Protein AF-A0ABD2Q3K2-F1 (afdb_monomer_lite)

pLDDT: mean 76.82, std 16.56, range [36.03, 94.5]

Radius of gyration: 14.34 Å; chains: 1; bounding box: 34×32×42 Å

Structure (mmCIF, N/CA/C/O backbone):
data_AF-A0ABD2Q3K2-F1
#
_entry.id   AF-A0ABD2Q3K2-F1
#
loop_
_atom_site.group_PDB
_atom_site.id
_atom_site.type_symbol
_atom_site.label_atom_id
_atom_site.label_alt_id
_atom_site.label_comp_id
_atom_site.label_asym_id
_atom_site.label_entity_id
_atom_site.label_seq_id
_atom_site.pdbx_PDB_ins_code
_atom_site.Cartn_x
_atom_site.Cartn_y
_atom_site.Cartn_z
_atom_site.occupancy
_atom_site.B_iso_or_equiv
_atom_site.auth_seq_id
_atom_site.auth_comp_id
_atom_site.auth_asym_id
_atom_site.auth_atom_id
_atom_site.pdbx_PDB_model_num
ATOM 1 N N . MET A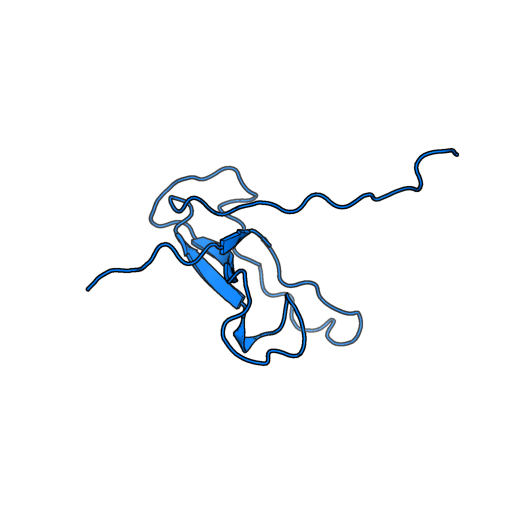 1 1 ? -21.922 2.650 12.903 1.00 39.97 1 MET A N 1
ATOM 2 C CA . MET A 1 1 ? -21.059 3.310 11.901 1.00 39.97 1 MET A CA 1
ATOM 3 C C . MET A 1 1 ? -20.270 2.223 11.187 1.00 39.97 1 MET A C 1
ATOM 5 O O . MET A 1 1 ? -19.283 1.737 11.720 1.00 39.97 1 MET A O 1
ATOM 9 N N . PHE A 1 2 ? -20.783 1.731 10.061 1.00 36.03 2 PHE A N 1
ATOM 10 C CA . PHE A 1 2 ? -20.104 0.699 9.286 1.00 36.03 2 PHE A CA 1
ATOM 11 C C . PHE A 1 2 ? -18.965 1.371 8.514 1.00 36.03 2 PHE A C 1
ATOM 13 O O . PHE A 1 2 ? -19.226 2.062 7.533 1.00 36.03 2 PHE A O 1
ATOM 20 N N . GLU A 1 3 ? -17.707 1.176 8.930 1.00 46.81 3 GLU A N 1
ATOM 21 C CA . GLU A 1 3 ? -16.617 1.179 7.950 1.00 46.81 3 GLU A CA 1
ATOM 22 C C . GLU A 1 3 ? -16.941 0.028 6.990 1.00 46.81 3 GLU A C 1
ATOM 24 O O . GLU A 1 3 ? -16.551 -1.123 7.212 1.00 46.81 3 GLU A O 1
ATOM 29 N N . LEU A 1 4 ? -17.720 0.311 5.942 1.00 48.50 4 LEU A N 1
ATOM 30 C CA . LEU A 1 4 ? -17.726 -0.526 4.753 1.00 48.50 4 LEU A CA 1
ATOM 31 C C . LEU A 1 4 ? -16.258 -0.797 4.441 1.00 48.50 4 LEU A C 1
ATOM 33 O O . LEU A 1 4 ? -15.427 0.110 4.498 1.00 48.50 4 LEU A O 1
ATOM 37 N N . ARG A 1 5 ? -15.926 -2.074 4.241 1.00 61.34 5 ARG A N 1
ATOM 38 C CA . ARG A 1 5 ? -14.577 -2.555 3.943 1.00 61.34 5 ARG A CA 1
ATOM 39 C C . ARG A 1 5 ? -14.168 -2.018 2.573 1.00 61.34 5 ARG A C 1
ATOM 41 O O . ARG A 1 5 ? -14.089 -2.796 1.628 1.00 61.34 5 ARG A O 1
ATOM 48 N N . THR A 1 6 ? -13.982 -0.705 2.446 1.00 69.50 6 THR A N 1
ATOM 49 C CA . THR A 1 6 ? -13.538 -0.077 1.214 1.00 69.50 6 THR A CA 1
ATOM 50 C C . THR A 1 6 ? -12.256 -0.799 0.846 1.00 69.50 6 THR A C 1
ATOM 52 O O . THR A 1 6 ? -11.323 -0.809 1.663 1.00 69.50 6 THR A O 1
ATOM 55 N N . PRO A 1 7 ? -12.235 -1.507 -0.293 1.00 85.06 7 PRO A N 1
ATOM 56 C CA . PRO A 1 7 ? -11.067 -2.271 -0.657 1.00 85.06 7 PRO A CA 1
ATOM 57 C C . PRO A 1 7 ? -9.905 -1.291 -0.741 1.00 85.06 7 PRO A C 1
ATOM 59 O O . PRO A 1 7 ? -10.023 -0.205 -1.301 1.00 85.06 7 PRO A O 1
ATOM 62 N N . CYS A 1 8 ? -8.804 -1.642 -0.097 1.00 89.75 8 CYS A N 1
ATOM 63 C CA . CYS A 1 8 ? -7.617 -0.811 -0.067 1.00 89.75 8 CYS A CA 1
ATOM 64 C C . CYS A 1 8 ? -6.470 -1.538 -0.747 1.00 89.75 8 CYS A C 1
ATOM 66 O O . CYS A 1 8 ? -6.445 -2.772 -0.793 1.00 89.75 8 CYS A O 1
ATOM 68 N N . ILE A 1 9 ? -5.518 -0.769 -1.260 1.00 91.75 9 ILE A N 1
ATOM 69 C CA . ILE A 1 9 ? -4.273 -1.276 -1.824 1.00 91.75 9 ILE A CA 1
ATOM 70 C C . ILE A 1 9 ? -3.120 -0.670 -1.037 1.00 91.75 9 ILE A C 1
ATOM 72 O O . ILE A 1 9 ? -3.043 0.545 -0.874 1.00 91.75 9 ILE A O 1
ATOM 76 N N . TRP A 1 10 ? -2.230 -1.519 -0.544 1.00 92.25 10 TRP A N 1
ATOM 77 C CA . TRP A 1 10 ? -0.985 -1.110 0.084 1.00 92.25 10 TRP A CA 1
ATOM 78 C C . TRP A 1 10 ? -0.024 -0.539 -0.969 1.00 92.25 10 TRP A C 1
ATOM 80 O O . TRP A 1 10 ? 0.261 -1.205 -1.960 1.00 92.25 10 TRP A O 1
ATOM 90 N N . ILE A 1 11 ? 0.487 0.678 -0.746 1.00 87.69 11 ILE A N 1
ATOM 91 C CA . ILE A 1 11 ? 1.459 1.336 -1.646 1.00 87.69 11 ILE A CA 1
ATOM 92 C C . ILE A 1 11 ? 2.812 1.577 -0.964 1.00 87.69 11 ILE A C 1
ATOM 94 O O . ILE A 1 11 ? 3.835 1.712 -1.629 1.00 87.69 11 ILE A O 1
ATOM 98 N N . GLY A 1 12 ? 2.834 1.611 0.373 1.00 78.75 12 GLY A N 1
ATOM 99 C CA . GLY A 1 12 ? 4.034 1.783 1.192 1.00 78.75 12 GLY A CA 1
ATOM 100 C C . GLY A 1 12 ? 4.593 3.205 1.158 1.00 78.75 12 GLY A C 1
ATOM 101 O O . GLY A 1 12 ? 4.594 3.895 2.172 1.00 78.75 12 GLY A O 1
ATOM 102 N N . THR A 1 13 ? 5.042 3.659 -0.007 1.00 72.06 13 THR A N 1
ATOM 103 C CA . THR A 1 13 ? 5.452 5.045 -0.254 1.00 72.06 13 THR A CA 1
ATOM 104 C C . THR A 1 13 ? 4.706 5.565 -1.470 1.00 72.06 13 THR A C 1
ATOM 106 O O . THR A 1 13 ? 4.516 4.841 -2.444 1.00 72.06 13 THR A O 1
ATOM 109 N N . LYS A 1 14 ? 4.280 6.829 -1.416 1.00 67.00 14 LYS A N 1
ATOM 110 C CA . LYS A 1 14 ? 3.713 7.500 -2.584 1.00 67.00 14 LYS A CA 1
ATOM 111 C C . LYS A 1 14 ? 4.766 7.505 -3.704 1.00 67.00 14 LYS A C 1
ATOM 113 O O . LYS A 1 14 ? 5.887 7.933 -3.433 1.00 67.00 14 LYS A O 1
ATOM 118 N N . PRO A 1 15 ? 4.448 7.049 -4.929 1.00 62.41 15 PRO A N 1
ATOM 119 C CA . PRO A 1 15 ? 5.376 7.161 -6.045 1.00 62.41 15 PRO A CA 1
ATOM 120 C C . PRO A 1 15 ? 5.768 8.629 -6.226 1.00 62.41 15 PRO A C 1
ATOM 122 O O . PRO A 1 15 ? 4.901 9.482 -6.419 1.00 62.41 15 PRO A O 1
ATOM 125 N N . VAL A 1 16 ? 7.061 8.931 -6.118 1.00 60.22 16 VAL A N 1
ATOM 126 C CA . VAL A 1 16 ? 7.583 10.265 -6.416 1.00 60.22 16 VAL A CA 1
ATOM 127 C C . VAL A 1 16 ? 7.855 10.283 -7.911 1.00 60.22 16 VAL A C 1
ATOM 129 O O . VAL A 1 16 ? 8.831 9.703 -8.382 1.00 60.22 16 VAL A O 1
ATOM 132 N N . LEU A 1 17 ? 6.952 10.895 -8.676 1.00 55.09 17 LEU A N 1
ATOM 133 C CA . LEU A 1 17 ? 7.289 11.304 -10.035 1.00 55.09 17 LEU A CA 1
ATOM 134 C C . LEU A 1 17 ? 8.393 12.362 -9.914 1.00 55.09 17 LEU A C 1
ATOM 136 O O . LEU A 1 17 ? 8.303 13.241 -9.061 1.00 55.09 17 LEU A O 1
ATOM 140 N N . LEU A 1 18 ? 9.434 12.224 -10.734 1.00 48.75 18 LEU A N 1
ATOM 141 C CA . LEU A 1 18 ? 10.758 12.876 -10.710 1.00 48.75 18 LEU A CA 1
ATOM 142 C C . LEU A 1 18 ? 10.823 14.414 -10.523 1.00 48.75 18 LEU A C 1
ATOM 144 O O . LEU A 1 18 ? 11.916 14.968 -10.564 1.00 48.75 18 LEU A O 1
ATOM 148 N N . GLN A 1 19 ? 9.712 15.122 -10.323 1.00 45.59 19 GLN A N 1
ATOM 149 C CA . GLN A 1 19 ? 9.667 16.583 -10.216 1.00 45.59 19 GLN A CA 1
ATOM 150 C C . GLN A 1 19 ? 9.724 17.136 -8.781 1.00 45.59 19 GLN A C 1
ATOM 152 O O . GLN A 1 19 ? 10.074 18.299 -8.628 1.00 45.59 19 GLN A O 1
ATOM 157 N N . ASP A 1 20 ? 9.489 16.333 -7.736 1.00 43.41 20 ASP A N 1
ATOM 158 C CA . ASP A 1 20 ? 9.519 16.806 -6.336 1.00 43.41 20 ASP A CA 1
ATOM 159 C C . ASP A 1 20 ? 10.541 16.043 -5.477 1.00 43.41 20 ASP A C 1
ATOM 161 O O . ASP A 1 20 ? 10.223 15.371 -4.494 1.00 43.41 20 ASP A O 1
ATOM 165 N N . VAL A 1 21 ? 11.820 16.169 -5.837 1.00 44.62 21 VAL A N 1
ATOM 166 C CA . VAL A 1 21 ? 12.963 15.557 -5.123 1.00 44.62 21 VAL A CA 1
ATOM 167 C C . VAL A 1 21 ? 13.149 16.121 -3.696 1.00 44.62 21 VAL A C 1
ATOM 169 O O . VAL A 1 21 ? 13.942 15.598 -2.919 1.00 44.62 21 VAL A O 1
ATOM 172 N N . ASN A 1 22 ? 12.377 17.139 -3.296 1.00 42.44 22 ASN A N 1
ATOM 173 C CA . ASN A 1 22 ? 12.466 17.763 -1.970 1.00 42.44 22 ASN A CA 1
ATOM 174 C C . ASN A 1 22 ? 11.501 17.204 -0.914 1.00 42.44 22 ASN A C 1
ATOM 176 O O . ASN A 1 22 ? 11.588 17.599 0.247 1.00 42.44 22 ASN A O 1
ATOM 180 N N . HIS A 1 23 ? 10.615 16.268 -1.259 1.00 45.72 23 HIS A N 1
ATOM 181 C CA . HIS A 1 23 ? 9.722 15.641 -0.283 1.00 45.72 23 HIS A CA 1
ATOM 182 C C . HIS A 1 23 ? 10.093 14.174 -0.064 1.00 45.72 23 HIS A C 1
ATOM 184 O O . HIS A 1 23 ? 9.355 13.257 -0.429 1.00 45.72 23 HIS A O 1
ATOM 190 N N . TYR A 1 24 ? 11.228 13.944 0.605 1.00 45.38 24 TYR A N 1
ATOM 191 C CA . TYR A 1 24 ? 11.461 12.682 1.305 1.00 45.38 24 TYR A CA 1
ATOM 192 C C . TYR A 1 24 ? 10.459 12.593 2.463 1.00 45.38 24 TYR A C 1
ATOM 194 O O . TYR A 1 24 ? 10.761 12.909 3.610 1.00 45.38 24 TYR A O 1
ATOM 202 N N . MET A 1 25 ? 9.219 12.211 2.167 1.00 50.84 25 MET A N 1
ATOM 203 C CA . MET A 1 25 ? 8.321 11.728 3.202 1.00 50.84 25 MET A CA 1
ATOM 204 C C . MET A 1 25 ? 8.784 10.310 3.533 1.00 50.84 25 MET A C 1
ATOM 206 O O . MET A 1 25 ? 8.684 9.447 2.653 1.00 50.84 25 MET A O 1
ATOM 210 N N . PRO A 1 26 ? 9.284 10.026 4.752 1.00 52.78 26 PRO A N 1
ATOM 211 C CA . PRO A 1 26 ? 9.476 8.655 5.190 1.00 52.78 26 PRO A CA 1
ATOM 212 C C . PRO A 1 26 ? 8.095 7.997 5.180 1.00 52.78 26 PRO A C 1
ATOM 214 O O . PRO A 1 26 ? 7.295 8.156 6.102 1.00 52.78 26 PRO A O 1
ATOM 217 N N . GLY A 1 27 ? 7.768 7.340 4.066 1.00 56.12 27 GLY A N 1
ATOM 218 C CA . GLY A 1 27 ? 6.522 6.612 3.917 1.00 56.12 27 GLY A CA 1
ATOM 219 C C . GLY A 1 27 ? 6.453 5.613 5.056 1.00 56.12 27 GLY A C 1
ATOM 220 O O . GLY A 1 27 ? 7.390 4.838 5.264 1.00 56.12 27 GLY A O 1
ATOM 221 N N . THR A 1 28 ? 5.380 5.654 5.838 1.00 71.88 28 THR A N 1
ATOM 222 C CA . THR A 1 28 ? 5.171 4.621 6.839 1.00 71.88 28 THR A CA 1
ATOM 223 C C . THR A 1 28 ? 4.827 3.351 6.062 1.00 71.88 28 THR A C 1
ATOM 225 O O . THR A 1 28 ? 3.840 3.291 5.333 1.00 71.88 28 THR A O 1
ATOM 228 N N . LYS A 1 29 ? 5.732 2.367 6.100 1.00 86.44 29 LYS A N 1
ATOM 229 C CA . LYS A 1 29 ? 5.608 1.076 5.403 1.00 86.44 29 LYS A CA 1
ATOM 230 C C . LYS A 1 29 ? 5.400 -0.063 6.392 1.00 86.44 29 LYS A C 1
ATOM 232 O O . LYS A 1 29 ? 6.017 -1.097 6.207 1.00 86.44 29 LYS A O 1
ATOM 237 N N . CYS A 1 30 ? 4.672 0.110 7.495 1.00 89.69 30 CYS A N 1
ATOM 238 C CA . CYS A 1 30 ? 4.527 -0.972 8.484 1.00 89.69 30 CYS A CA 1
ATOM 239 C C . CYS A 1 30 ? 5.869 -1.606 8.901 1.00 89.69 30 CYS A C 1
ATOM 241 O O . CYS A 1 30 ? 6.034 -2.823 8.841 1.00 8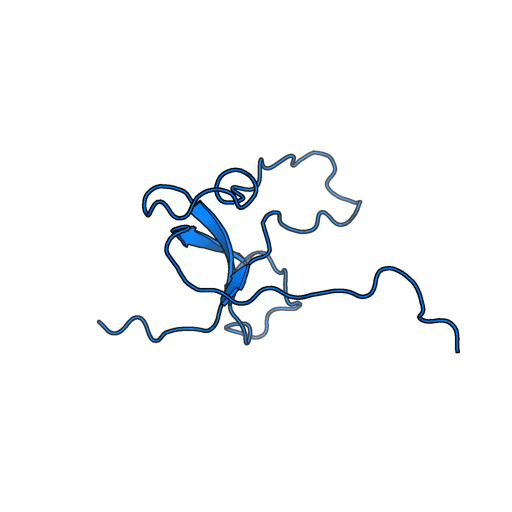9.69 30 CYS A O 1
ATOM 243 N N . ARG A 1 31 ? 6.866 -0.765 9.221 1.00 88.62 31 ARG A N 1
ATOM 244 C CA . ARG A 1 31 ? 8.267 -1.176 9.448 1.00 88.62 31 ARG A CA 1
ATOM 245 C C . ARG A 1 31 ? 8.833 -2.027 8.298 1.00 88.62 31 ARG A C 1
ATOM 247 O O . ARG A 1 31 ? 9.302 -3.135 8.512 1.00 88.62 31 ARG A O 1
ATOM 254 N N . ASN A 1 32 ? 8.765 -1.510 7.070 1.00 88.12 32 ASN A N 1
ATOM 255 C CA . ASN A 1 32 ? 9.165 -2.214 5.841 1.00 88.12 32 ASN A CA 1
ATOM 256 C C . ASN A 1 32 ? 8.412 -3.531 5.584 1.00 88.12 32 ASN A C 1
ATOM 258 O O . ASN A 1 32 ? 8.994 -4.476 5.072 1.00 88.12 32 ASN A O 1
ATOM 262 N N . TRP A 1 33 ? 7.113 -3.559 5.879 1.00 90.31 33 TRP A N 1
ATOM 263 C CA . TRP A 1 33 ? 6.197 -4.692 5.718 1.00 90.31 33 TRP A CA 1
ATOM 264 C C . TRP A 1 33 ? 6.404 -5.823 6.731 1.00 90.31 33 TRP A C 1
ATOM 266 O O . TRP A 1 33 ? 5.918 -6.927 6.516 1.00 90.31 33 TRP A O 1
ATOM 276 N N . HIS A 1 34 ? 7.098 -5.551 7.841 1.00 92.44 34 HIS A N 1
ATOM 277 C CA . HIS A 1 34 ? 7.368 -6.541 8.889 1.00 92.44 34 HIS A CA 1
ATOM 278 C C . HIS A 1 34 ? 6.389 -6.469 10.068 1.00 92.44 34 HIS A C 1
ATOM 280 O O . HIS A 1 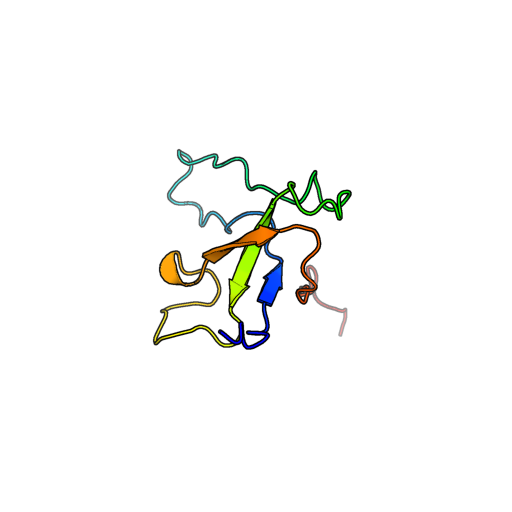34 ? 6.362 -7.384 10.886 1.00 92.44 34 HIS A O 1
ATOM 286 N N . SER A 1 35 ? 5.612 -5.393 10.193 1.00 90.50 35 SER A N 1
ATOM 287 C CA . SER A 1 35 ? 4.689 -5.209 11.311 1.00 90.50 35 SER A CA 1
ATOM 288 C C . SER A 1 35 ? 3.235 -5.416 10.909 1.00 90.50 35 SER A C 1
ATOM 290 O O . SER A 1 35 ? 2.785 -4.916 9.879 1.00 90.50 35 SER A O 1
ATOM 292 N N . THR A 1 36 ? 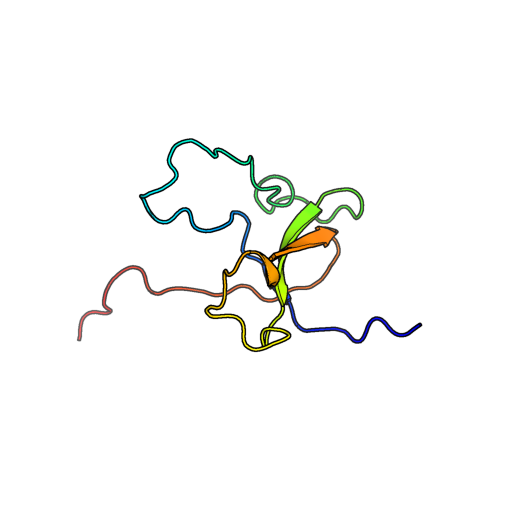2.489 -6.093 11.778 1.00 93.88 36 THR A N 1
ATOM 293 C CA . THR A 1 36 ? 1.020 -6.173 11.759 1.00 93.88 36 THR A CA 1
ATOM 294 C C . THR A 1 36 ? 0.395 -5.467 12.963 1.00 93.88 36 THR A C 1
ATOM 296 O O . THR A 1 36 ? -0.802 -5.609 13.214 1.00 93.88 36 THR A O 1
ATOM 299 N N . GLU A 1 37 ? 1.197 -4.724 13.726 1.00 94.50 37 GLU A N 1
ATOM 300 C CA . GLU A 1 37 ? 0.765 -4.054 14.947 1.00 94.50 37 GLU A CA 1
ATOM 301 C C . GLU A 1 37 ? -0.253 -2.947 14.636 1.00 94.50 37 GLU A C 1
ATOM 303 O O . GLU A 1 37 ? -0.075 -2.185 13.681 1.00 94.50 37 GLU A O 1
ATOM 308 N N . PRO A 1 38 ? -1.332 -2.810 15.426 1.00 90.88 38 PRO A N 1
ATOM 309 C CA . PRO A 1 38 ? -2.405 -1.862 15.133 1.00 90.88 38 PRO A CA 1
ATOM 310 C C . PRO A 1 38 ? -1.992 -0.392 15.303 1.00 90.88 38 PRO A C 1
ATOM 312 O O . PRO A 1 38 ? -2.647 0.484 14.741 1.00 90.88 38 PRO A O 1
ATOM 315 N N . TYR A 1 39 ? -0.932 -0.116 16.068 1.00 90.06 39 TYR A N 1
ATOM 316 C CA . TYR A 1 39 ? -0.387 1.232 16.264 1.00 90.06 39 TYR A CA 1
ATOM 317 C C . TYR A 1 39 ? 0.625 1.633 15.184 1.00 90.06 39 TYR A C 1
ATOM 319 O O . TYR A 1 39 ? 0.869 2.824 14.982 1.00 90.06 39 TYR A O 1
ATOM 327 N N . ASP A 1 40 ? 1.194 0.664 14.464 1.00 90.44 40 ASP A N 1
ATOM 328 C CA . ASP A 1 40 ? 2.000 0.958 13.289 1.00 90.44 40 ASP A CA 1
ATOM 329 C C . ASP A 1 40 ? 1.074 1.314 12.117 1.00 90.44 40 ASP A C 1
ATOM 331 O O . ASP A 1 40 ? -0.047 0.810 11.988 1.00 90.44 40 ASP A O 1
ATOM 335 N N . THR A 1 41 ? 1.547 2.193 11.232 1.00 90.06 41 THR A N 1
ATOM 336 C CA . THR A 1 41 ? 0.774 2.613 10.057 1.00 90.06 41 THR A CA 1
ATOM 337 C C . THR A 1 41 ? 1.511 2.354 8.752 1.00 90.0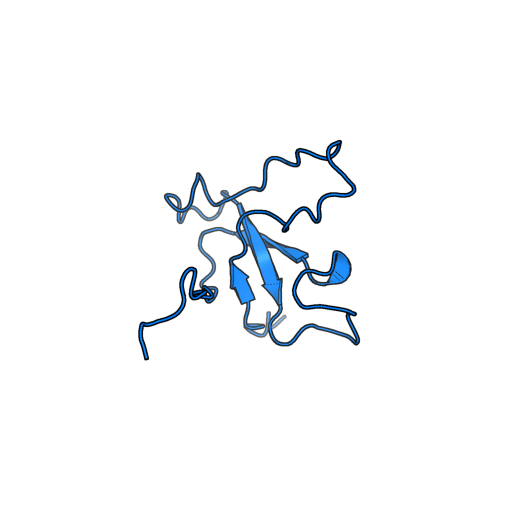6 41 THR A C 1
ATOM 339 O O . THR A 1 41 ? 2.744 2.332 8.683 1.00 90.06 41 THR A O 1
ATOM 342 N N . GLY A 1 42 ? 0.718 2.148 7.707 1.00 90.25 42 GLY A N 1
ATOM 343 C CA . GLY A 1 42 ? 1.141 1.984 6.326 1.00 90.25 42 GLY A CA 1
ATOM 344 C C . GLY A 1 42 ? 0.439 2.993 5.418 1.00 90.25 42 GLY A C 1
ATOM 345 O O . GLY A 1 42 ? -0.705 3.362 5.693 1.00 90.25 42 GLY A O 1
ATOM 346 N N . MET A 1 43 ? 1.062 3.399 4.312 1.00 89.81 43 MET A N 1
ATOM 347 C CA . MET A 1 43 ? 0.353 4.116 3.244 1.00 89.81 43 MET A CA 1
ATOM 348 C C . MET A 1 43 ? -0.432 3.153 2.350 1.00 89.81 43 MET A C 1
ATOM 350 O O . MET A 1 43 ? 0.126 2.201 1.791 1.00 89.81 43 MET A O 1
ATOM 354 N N . ALA A 1 44 ? -1.716 3.450 2.168 1.00 90.62 44 ALA A N 1
ATOM 355 C CA . ALA A 1 44 ? -2.635 2.744 1.287 1.00 90.62 44 ALA A CA 1
ATOM 356 C C . ALA A 1 44 ? -3.456 3.724 0.437 1.00 90.62 44 ALA A C 1
ATOM 358 O O . ALA A 1 44 ? -3.490 4.924 0.701 1.00 90.62 44 ALA A O 1
ATOM 359 N N . ILE A 1 45 ? -4.150 3.188 -0.559 1.00 89.25 45 ILE A N 1
ATOM 360 C CA . ILE A 1 45 ? -5.134 3.900 -1.382 1.00 89.25 45 ILE A CA 1
ATOM 361 C C . ILE A 1 45 ? -6.476 3.175 -1.359 1.00 89.25 45 ILE A C 1
ATOM 363 O O . ILE A 1 45 ? -6.506 1.970 -1.088 1.00 89.25 45 ILE A O 1
ATOM 367 N N . ASN A 1 46 ? -7.571 3.870 -1.666 1.00 88.25 46 ASN A N 1
ATOM 368 C CA . ASN A 1 46 ? -8.851 3.203 -1.906 1.00 88.25 46 ASN A CA 1
ATOM 369 C C . ASN A 1 46 ? -8.893 2.623 -3.327 1.00 88.25 46 ASN A C 1
ATOM 371 O O . ASN A 1 46 ? -8.341 3.194 -4.272 1.00 88.25 46 ASN A O 1
ATOM 375 N N . PHE A 1 47 ? -9.555 1.476 -3.466 1.00 84.12 47 PHE A N 1
ATOM 376 C CA . PHE A 1 47 ? -9.832 0.829 -4.738 1.00 84.12 47 PHE A CA 1
ATOM 377 C C . PHE A 1 47 ? -11.276 0.291 -4.766 1.00 84.12 47 PHE A C 1
ATOM 379 O O . PHE A 1 47 ? -11.609 -0.577 -3.959 1.00 84.12 47 PHE A O 1
ATOM 386 N N . PRO A 1 48 ? -12.135 0.743 -5.694 1.00 82.12 48 PRO A N 1
ATOM 387 C CA . PRO A 1 48 ? -11.876 1.807 -6.668 1.00 82.12 4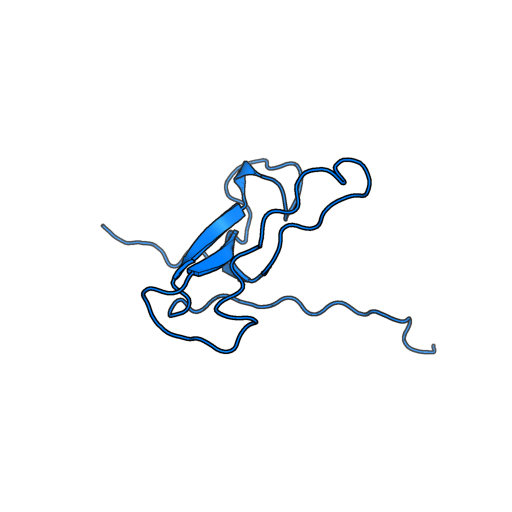8 PRO A CA 1
ATOM 388 C C . PRO A 1 48 ? -11.594 3.161 -5.980 1.00 82.12 48 PRO A C 1
ATOM 390 O O . PRO A 1 48 ? -11.926 3.313 -4.799 1.00 82.12 48 PRO A O 1
ATOM 393 N N . PRO A 1 49 ? -10.947 4.121 -6.670 1.00 79.38 49 PRO A N 1
ATOM 394 C CA . PRO A 1 49 ? -10.784 5.471 -6.145 1.00 79.38 49 PRO A CA 1
ATOM 395 C C . PRO A 1 49 ? -12.142 6.062 -5.763 1.00 79.38 49 PRO A C 1
ATOM 397 O O . PRO A 1 49 ? -13.144 5.835 -6.442 1.00 79.38 49 PRO A O 1
ATOM 400 N N . ILE A 1 50 ? -12.182 6.776 -4.642 1.00 69.38 50 ILE A N 1
ATOM 401 C CA . ILE A 1 50 ? -13.385 7.496 -4.229 1.00 69.38 50 ILE A CA 1
ATOM 402 C C . ILE A 1 50 ? -13.282 8.879 -4.876 1.00 69.38 50 ILE A C 1
ATOM 404 O O . ILE A 1 50 ? -12.361 9.614 -4.530 1.00 69.38 50 ILE A O 1
ATOM 408 N N . ASN A 1 51 ? -14.219 9.208 -5.774 1.00 65.50 51 ASN A N 1
ATOM 409 C CA . ASN A 1 51 ? -14.278 10.409 -6.636 1.00 65.50 51 ASN A CA 1
ATOM 410 C C . ASN A 1 51 ? -13.512 10.286 -7.968 1.00 65.50 51 ASN A C 1
ATOM 412 O O . ASN A 1 51 ? -12.778 9.324 -8.186 1.00 65.50 51 ASN A O 1
ATOM 416 N N . ASP A 1 52 ? -13.694 11.281 -8.847 1.00 66.62 52 ASP A N 1
ATOM 417 C CA . ASP A 1 52 ? -13.032 11.428 -10.157 1.00 66.62 52 ASP A CA 1
ATOM 418 C C . ASP A 1 52 ? -11.538 11.774 -10.019 1.00 66.62 52 ASP A C 1
ATOM 420 O O . ASP A 1 52 ? -11.024 12.736 -10.596 1.00 66.62 52 ASP A O 1
ATOM 424 N N . THR A 1 53 ? -10.816 11.018 -9.193 1.00 66.81 53 THR A N 1
ATOM 425 C CA . THR A 1 53 ? -9.396 11.252 -8.979 1.00 66.81 53 THR A CA 1
ATOM 426 C C . THR A 1 53 ? -8.635 10.956 -10.269 1.00 66.81 53 THR A C 1
ATOM 428 O O . THR A 1 53 ? -8.805 9.916 -10.902 1.00 66.81 53 THR A O 1
ATOM 431 N N . VAL A 1 54 ? -7.748 11.875 -10.656 1.00 69.19 54 VAL A N 1
ATOM 432 C CA . VAL A 1 54 ? -7.014 11.838 -11.939 1.00 69.19 54 VAL A CA 1
ATOM 433 C C . VAL A 1 54 ? -6.092 10.609 -12.061 1.00 69.19 54 VAL A C 1
ATOM 435 O O . VAL A 1 54 ? -5.627 10.268 -13.146 1.00 69.19 54 VAL A O 1
ATOM 438 N N . GLY A 1 55 ? -5.838 9.893 -10.961 1.00 75.56 55 GLY A N 1
ATOM 439 C CA . GLY A 1 55 ? -5.089 8.645 -10.991 1.00 75.56 55 GLY A CA 1
ATOM 440 C C . GLY A 1 55 ? -5.150 7.855 -9.690 1.00 75.56 55 GLY A C 1
ATOM 441 O O . GLY A 1 55 ? -5.581 8.342 -8.647 1.00 75.56 55 GLY A O 1
ATOM 442 N N . LEU A 1 56 ? -4.659 6.616 -9.757 1.00 79.44 56 LEU A N 1
ATOM 443 C CA . LEU A 1 56 ? -4.676 5.654 -8.652 1.00 79.44 56 LEU A CA 1
ATOM 444 C C . LEU A 1 56 ? -3.896 6.144 -7.413 1.00 79.44 56 LEU A C 1
ATOM 446 O O . LEU A 1 56 ? -4.300 5.874 -6.284 1.00 79.44 56 LEU A O 1
ATOM 450 N N . PHE A 1 57 ? -2.807 6.891 -7.627 1.00 79.50 57 PHE A N 1
ATOM 451 C CA . PHE A 1 57 ? -1.901 7.406 -6.587 1.00 79.50 57 PHE A CA 1
ATOM 452 C C . PHE A 1 57 ? -2.053 8.914 -6.328 1.00 79.50 57 PHE A C 1
ATOM 454 O O . PHE A 1 57 ? -1.116 9.563 -5.848 1.00 79.50 57 PHE A O 1
ATOM 461 N N . SER A 1 58 ? -3.200 9.495 -6.681 1.00 78.25 58 SER A N 1
ATOM 462 C CA . SER A 1 58 ? -3.483 10.899 -6.401 1.00 78.25 58 SER A CA 1
ATOM 463 C C . SER A 1 58 ? -3.460 11.175 -4.890 1.00 78.25 58 SER A C 1
ATOM 465 O O . SER A 1 58 ? -3.706 10.290 -4.065 1.00 78.25 58 SER A O 1
ATOM 467 N N . THR A 1 59 ? -3.107 12.403 -4.504 1.00 75.81 59 THR A N 1
ATOM 468 C CA . THR A 1 59 ? -2.939 12.771 -3.086 1.00 75.81 59 THR A CA 1
ATOM 469 C C . THR A 1 59 ? -4.222 12.553 -2.283 1.00 75.81 59 THR A C 1
ATOM 471 O O . THR A 1 59 ? -4.171 12.030 -1.173 1.00 75.81 59 THR A O 1
ATOM 474 N N . ASP A 1 60 ? -5.359 12.899 -2.875 1.00 78.44 60 ASP A N 1
ATOM 475 C CA . ASP A 1 60 ? -6.712 12.755 -2.339 1.00 78.44 60 ASP A CA 1
ATOM 476 C C . ASP A 1 60 ? -7.197 11.299 -2.247 1.00 78.44 60 ASP A C 1
ATOM 478 O O . ASP A 1 60 ? -8.143 11.027 -1.513 1.00 78.44 60 ASP A O 1
ATOM 482 N N . ASN A 1 61 ? -6.524 10.352 -2.910 1.00 83.69 61 ASN A N 1
ATOM 483 C CA . ASN A 1 61 ? -6.811 8.922 -2.789 1.00 83.69 61 ASN A CA 1
ATOM 484 C C . ASN A 1 61 ? -5.827 8.176 -1.865 1.00 83.69 61 ASN A C 1
ATOM 486 O O . ASN A 1 61 ? -5.931 6.958 -1.720 1.00 83.69 61 ASN A O 1
ATOM 490 N N . SER A 1 62 ? -4.870 8.868 -1.234 1.00 83.56 62 SER A N 1
ATOM 491 C CA . SER A 1 62 ? -3.817 8.260 -0.407 1.00 83.56 62 SER A CA 1
ATOM 492 C C . SER A 1 62 ? -4.012 8.513 1.090 1.00 83.56 62 SER A C 1
ATOM 494 O O . SER A 1 62 ? -4.198 9.645 1.528 1.00 83.56 62 SER A O 1
ATOM 496 N N . PHE A 1 63 ? -3.943 7.454 1.901 1.00 85.94 63 PHE A N 1
ATOM 497 C CA . PHE A 1 63 ? -4.270 7.503 3.328 1.00 85.94 63 PHE A CA 1
ATOM 498 C C . PHE A 1 63 ? -3.354 6.605 4.159 1.00 85.94 63 PHE A C 1
ATOM 500 O O . PHE A 1 63 ? -2.913 5.546 3.708 1.00 85.94 63 PHE A O 1
ATOM 507 N N . LYS A 1 64 ? -3.130 6.984 5.421 1.00 88.69 64 LYS A N 1
ATOM 508 C CA . LYS A 1 64 ? -2.524 6.092 6.415 1.00 88.69 64 LYS A CA 1
ATOM 509 C C . LYS A 1 64 ? -3.571 5.104 6.921 1.00 88.69 64 LYS A C 1
ATOM 511 O O . LYS A 1 64 ? -4.670 5.500 7.307 1.00 88.69 64 LYS A O 1
ATOM 516 N N . ARG A 1 65 ? -3.231 3.818 6.945 1.00 90.25 65 ARG A N 1
ATOM 517 C CA . ARG A 1 65 ? -4.054 2.750 7.524 1.00 90.25 65 ARG A CA 1
ATOM 518 C C . ARG A 1 65 ? -3.253 1.986 8.584 1.00 90.25 65 ARG A C 1
ATOM 520 O O . ARG A 1 65 ? -2.038 1.859 8.424 1.00 90.25 65 ARG A O 1
ATOM 527 N N . PRO A 1 66 ? -3.901 1.471 9.643 1.00 92.25 66 PRO A N 1
ATOM 528 C CA . PRO A 1 66 ? -3.256 0.568 10.594 1.00 92.25 66 PRO A CA 1
ATOM 529 C C . PRO A 1 66 ? -2.676 -0.655 9.886 1.00 92.25 66 PRO A C 1
ATOM 531 O O . PRO A 1 66 ? -3.327 -1.214 9.000 1.00 92.25 66 PRO A O 1
ATOM 534 N N . CYS A 1 67 ? -1.497 -1.110 10.300 1.00 92.12 67 CYS A N 1
ATOM 535 C CA . CYS A 1 67 ? -0.841 -2.275 9.698 1.00 92.12 67 CYS A CA 1
ATOM 536 C C . CYS A 1 67 ? -1.572 -3.597 9.961 1.00 92.12 67 CYS A C 1
ATOM 538 O O . CYS A 1 67 ? -1.375 -4.574 9.244 1.00 92.12 67 CYS A O 1
ATOM 540 N N . SER A 1 68 ? -2.488 -3.610 10.929 1.00 93.81 68 SER A N 1
ATOM 541 C CA . SER A 1 68 ? -3.424 -4.711 11.168 1.00 93.81 68 SER A CA 1
ATOM 542 C C . SER A 1 68 ? -4.556 -4.805 10.126 1.00 93.81 68 SER A C 1
ATOM 544 O O . SER A 1 68 ? -5.281 -5.803 10.084 1.00 93.81 68 SER A O 1
ATOM 546 N N . LYS A 1 69 ? -4.745 -3.791 9.263 1.00 92.25 69 LYS A N 1
ATOM 547 C CA . LYS A 1 69 ? -5.775 -3.796 8.210 1.00 92.25 69 LYS A CA 1
ATOM 548 C C . LYS A 1 69 ? -5.355 -4.711 7.056 1.00 92.25 69 LYS A C 1
ATOM 550 O O . LYS A 1 69 ? -4.240 -4.646 6.548 1.00 92.25 69 LYS A O 1
ATOM 555 N N . LYS A 1 70 ? -6.292 -5.523 6.564 1.00 91.75 70 LYS A N 1
ATOM 556 C CA . LYS A 1 70 ? -6.093 -6.318 5.345 1.00 91.75 70 LYS A CA 1
ATOM 557 C C . LYS A 1 70 ? -6.394 -5.467 4.107 1.00 91.75 70 LYS A C 1
ATOM 559 O O . LYS A 1 70 ? -7.560 -5.202 3.821 1.00 91.75 70 LYS A O 1
ATOM 564 N N . CYS A 1 71 ? -5.349 -5.076 3.383 1.00 91.81 71 CYS A N 1
ATOM 565 C CA . CYS A 1 71 ? -5.425 -4.462 2.055 1.00 91.81 71 CYS A CA 1
ATOM 566 C C . CYS A 1 71 ? -4.810 -5.396 1.005 1.00 91.81 71 CYS A C 1
ATOM 568 O O . CYS A 1 71 ? -4.034 -6.295 1.330 1.00 91.81 71 CYS A O 1
ATOM 570 N N . ARG A 1 72 ? -5.159 -5.192 -0.264 1.00 92.06 72 ARG A N 1
ATOM 571 C CA . ARG A 1 72 ? -4.553 -5.889 -1.403 1.00 92.06 72 ARG A CA 1
ATOM 572 C C . ARG A 1 72 ? -3.156 -5.327 -1.682 1.00 92.06 72 ARG A C 1
ATOM 574 O O . ARG A 1 72 ? -2.857 -4.192 -1.324 1.00 92.06 72 ARG A O 1
ATOM 581 N N . MET A 1 73 ? -2.323 -6.106 -2.360 1.00 90.06 73 MET A N 1
ATOM 582 C CA . MET A 1 73 ? -1.057 -5.646 -2.933 1.00 90.06 73 MET A CA 1
ATOM 583 C C . MET A 1 73 ? -1.124 -5.812 -4.447 1.00 90.06 73 MET A C 1
ATOM 585 O O . MET A 1 73 ? -1.671 -6.801 -4.934 1.00 90.06 73 MET A O 1
ATOM 589 N N . LEU A 1 74 ? -0.605 -4.831 -5.181 1.00 88.06 74 LEU A N 1
ATOM 590 C CA . LEU A 1 74 ? -0.451 -4.934 -6.627 1.00 88.06 74 LEU A CA 1
ATOM 591 C C . LEU A 1 74 ? 0.935 -5.484 -6.943 1.00 88.06 74 LEU A C 1
ATOM 593 O O . LEU A 1 74 ? 1.929 -5.033 -6.378 1.00 88.06 74 LEU A O 1
ATOM 597 N N . CYS A 1 75 ? 0.987 -6.423 -7.878 1.00 87.94 75 CYS A N 1
ATOM 598 C CA . CYS A 1 75 ? 2.229 -6.910 -8.455 1.00 87.94 75 CYS A CA 1
ATOM 599 C C . CYS A 1 75 ? 2.400 -6.261 -9.827 1.00 87.94 75 CYS A C 1
ATOM 601 O O . CYS A 1 75 ? 1.461 -6.250 -10.623 1.00 87.94 75 CYS A O 1
ATOM 603 N N . ILE A 1 76 ? 3.590 -5.734 -10.103 1.00 86.81 76 ILE A N 1
ATOM 604 C CA . ILE A 1 76 ? 3.942 -5.199 -11.418 1.00 86.81 76 ILE A CA 1
ATOM 605 C C . ILE A 1 76 ? 4.958 -6.113 -12.086 1.00 86.81 76 ILE A C 1
ATOM 607 O O . ILE A 1 76 ? 5.817 -6.707 -11.433 1.00 86.81 76 ILE A O 1
ATOM 611 N N . GLN A 1 77 ? 4.860 -6.215 -13.401 1.00 88.19 77 GLN A N 1
ATOM 612 C CA . GLN A 1 77 ? 5.855 -6.889 -14.210 1.00 88.19 77 GLN A CA 1
ATOM 613 C C . GLN A 1 77 ? 7.003 -5.910 -14.488 1.00 88.19 77 GLN A C 1
ATOM 615 O O . GLN A 1 77 ? 6.800 -4.897 -15.149 1.00 88.19 77 GLN A O 1
ATOM 620 N N . ILE A 1 78 ? 8.192 -6.198 -13.951 1.00 87.44 78 ILE A N 1
ATOM 621 C CA . ILE A 1 78 ? 9.366 -5.311 -14.058 1.00 87.44 78 ILE A CA 1
ATOM 622 C C . ILE A 1 78 ? 10.171 -5.513 -15.346 1.00 87.44 78 ILE A C 1
ATOM 624 O O . ILE A 1 78 ? 10.896 -4.617 -15.764 1.00 87.44 78 ILE A O 1
ATOM 628 N N . SER A 1 79 ? 10.036 -6.675 -15.978 1.00 87.94 79 SER A N 1
ATOM 629 C CA . SER A 1 79 ? 10.667 -7.003 -17.251 1.00 87.94 79 SER A CA 1
ATOM 630 C C . SER A 1 79 ? 9.633 -7.644 -18.169 1.00 87.94 79 SER A C 1
ATOM 632 O O . SER A 1 79 ? 8.770 -8.385 -17.681 1.00 87.94 79 SER A O 1
ATOM 634 N N . PRO A 1 80 ? 9.694 -7.413 -19.489 1.00 87.44 80 PRO A N 1
ATOM 635 C CA . PRO A 1 80 ? 8.924 -8.205 -20.436 1.00 87.44 80 PRO A CA 1
ATOM 636 C C . PRO A 1 80 ? 9.146 -9.692 -20.146 1.00 87.44 80 PRO A C 1
ATOM 638 O O . PRO A 1 80 ? 10.243 -10.103 -19.769 1.00 87.44 80 PRO A O 1
ATOM 641 N N . LYS A 1 81 ? 8.084 -10.486 -20.250 1.00 80.62 81 LYS A N 1
ATOM 642 C CA . LYS A 1 81 ? 8.258 -11.926 -20.362 1.00 80.62 81 LYS A CA 1
ATOM 643 C C . LYS A 1 81 ? 8.728 -12.122 -21.788 1.00 80.62 81 LYS A C 1
ATOM 645 O O . LYS A 1 81 ? 8.126 -11.525 -22.684 1.00 80.62 81 LYS A O 1
ATOM 650 N N . ASP A 1 82 ? 9.816 -12.862 -21.955 1.00 76.81 82 ASP A N 1
ATOM 651 C CA . ASP A 1 82 ? 10.258 -13.247 -23.287 1.00 76.81 82 ASP A CA 1
ATOM 652 C C . ASP A 1 82 ? 9.054 -13.835 -24.050 1.00 76.81 82 ASP A C 1
ATOM 654 O O . ASP A 1 82 ? 8.242 -14.536 -23.429 1.00 76.81 82 ASP A O 1
ATOM 658 N N . PRO A 1 83 ? 8.869 -13.442 -25.322 1.00 70.31 83 PRO A N 1
ATOM 659 C CA . PRO A 1 83 ? 7.695 -13.802 -26.111 1.00 70.31 83 PRO A CA 1
ATOM 660 C C . PRO A 1 83 ? 7.527 -15.314 -26.295 1.00 70.31 83 PRO A C 1
ATOM 662 O O . PRO A 1 83 ? 8.550 -16.036 -26.350 1.00 70.31 83 PRO A O 1
#

Foldseek 3Di:
DDPPPQAKEFDQDQDDDPPCPPDPPNAQNCVVLPHLAQPGKGKIFGVVHDPPAPDRRGPNRIDIGGSVRDHHYDDDDPDDDDD

Sequence (83 aa):
MFELRTPCIWIGTKPVLLQDVNHYMPGTKCRNWHSTEPYDTGMAINFPPINDTVGLFSTDNSFKRPCSKKCRMLCIQISPKDP

InterPro domains:
  IPR016186 C-type lectin-like/link domain superfamily [G3DSA:3.10.100.10] (3-82)
  IPR016187 C-type lectin fold [SSF56436] (8-77)

Organism: NCBI:txid1844966

Secondary structure (DSSP, 8-state):
-------EEE-SS----TT-TT------BHHHHT---TTSEEEEEESSPSSS-SSTT-GGGEEEEETTS--EE-----SPPP-